Protein AF-A0A1G9SR77-F1 (afdb_monomer)

Mean predicted aligned error: 7.3 Å

Structure (mmCIF, N/CA/C/O backbone):
data_AF-A0A1G9SR77-F1
#
_entry.id   AF-A0A1G9SR77-F1
#
loop_
_atom_site.group_PDB
_atom_site.id
_atom_site.type_symbol
_atom_site.label_atom_id
_atom_site.label_alt_id
_atom_site.label_comp_id
_atom_site.label_asym_id
_atom_site.label_entity_id
_atom_site.label_seq_id
_atom_site.pdbx_PDB_ins_code
_atom_site.Cartn_x
_atom_site.Cartn_y
_atom_site.Cartn_z
_atom_site.occupancy
_atom_site.B_iso_or_equiv
_atom_site.auth_seq_id
_atom_site.auth_comp_id
_atom_site.auth_asym_id
_atom_site.auth_atom_id
_atom_site.pdbx_PDB_model_num
ATOM 1 N N . MET A 1 1 ? -23.245 -12.146 17.882 1.00 68.25 1 MET A N 1
ATOM 2 C CA . MET A 1 1 ? -22.018 -11.650 17.214 1.00 68.25 1 MET A CA 1
ATOM 3 C C . MET A 1 1 ? -22.133 -10.131 17.107 1.00 68.25 1 MET A C 1
ATOM 5 O O . MET A 1 1 ? -23.190 -9.667 16.699 1.00 68.25 1 MET A O 1
ATOM 9 N N . LYS A 1 2 ? -21.144 -9.340 17.552 1.00 77.81 2 LYS A N 1
ATOM 10 C CA . LYS A 1 2 ? -21.218 -7.869 17.416 1.00 77.81 2 LYS A CA 1
ATOM 11 C C . LYS A 1 2 ? -21.119 -7.494 15.930 1.00 77.81 2 LYS A C 1
ATOM 13 O O . LYS A 1 2 ? -20.301 -8.071 15.220 1.00 77.81 2 LYS A O 1
ATOM 18 N N . THR A 1 3 ? -21.926 -6.541 15.465 1.00 93.94 3 THR A N 1
ATOM 19 C CA . THR A 1 3 ? -21.840 -6.038 14.084 1.00 93.94 3 THR A CA 1
ATOM 20 C C . THR A 1 3 ? -20.557 -5.225 13.882 1.00 93.94 3 THR A C 1
ATOM 22 O O . THR A 1 3 ? -20.030 -4.637 14.832 1.00 93.94 3 THR A O 1
ATOM 25 N N . TRP A 1 4 ? -20.070 -5.136 12.638 1.00 86.38 4 TRP A N 1
ATOM 26 C CA . TRP A 1 4 ? -18.910 -4.297 12.305 1.00 86.38 4 TRP A CA 1
ATOM 27 C C . TRP A 1 4 ? -19.114 -2.834 12.720 1.00 86.38 4 TRP A C 1
ATOM 29 O O . TRP A 1 4 ? -18.221 -2.224 13.299 1.00 86.38 4 TRP A O 1
ATOM 39 N N . ARG A 1 5 ? -20.328 -2.297 12.528 1.00 88.88 5 ARG A N 1
ATOM 40 C CA . ARG A 1 5 ? -20.692 -0.930 12.939 1.00 88.88 5 ARG A CA 1
ATOM 41 C C . ARG A 1 5 ? -20.514 -0.714 14.442 1.00 88.88 5 ARG A C 1
ATOM 43 O O . ARG A 1 5 ? -19.887 0.262 14.841 1.00 88.88 5 ARG A O 1
ATOM 50 N N . ALA A 1 6 ? -21.007 -1.643 15.263 1.00 90.19 6 ALA A N 1
ATOM 51 C CA . ALA A 1 6 ? -20.862 -1.560 16.715 1.00 90.19 6 ALA A CA 1
ATOM 52 C C . ALA A 1 6 ? -19.389 -1.647 17.142 1.00 90.19 6 ALA A C 1
ATOM 54 O O . ALA A 1 6 ? -18.946 -0.909 18.021 1.00 90.19 6 ALA A O 1
ATOM 55 N N . LYS A 1 7 ? -18.600 -2.511 16.488 1.00 88.31 7 LYS A N 1
ATOM 56 C CA . LYS A 1 7 ? -17.167 -2.620 16.772 1.00 88.31 7 LYS A CA 1
ATOM 57 C C . LYS A 1 7 ? -16.398 -1.359 16.365 1.00 88.31 7 LYS A C 1
ATOM 59 O O . L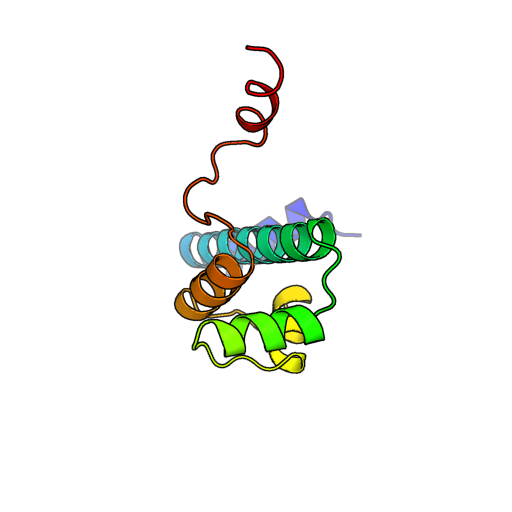YS A 1 7 ? -15.543 -0.916 17.125 1.00 88.31 7 LYS A O 1
ATOM 64 N N . LYS A 1 8 ? -16.727 -0.758 15.218 1.00 85.88 8 LYS A N 1
ATOM 65 C CA . LYS A 1 8 ? -16.129 0.496 14.737 1.00 85.88 8 LYS A CA 1
ATOM 66 C C . LYS A 1 8 ? -16.400 1.658 15.694 1.00 85.88 8 LYS A C 1
ATOM 68 O O . LYS A 1 8 ? -15.478 2.400 16.014 1.00 85.88 8 LYS A O 1
ATOM 73 N N . GLN A 1 9 ? -17.621 1.769 16.217 1.00 87.69 9 GLN A N 1
ATOM 74 C CA . GLN A 1 9 ? -17.960 2.787 17.214 1.00 87.69 9 GLN A CA 1
ATOM 75 C C . GLN A 1 9 ? -17.189 2.590 18.531 1.00 87.69 9 GLN A C 1
ATOM 77 O O . GLN A 1 9 ? -16.672 3.552 19.091 1.00 87.69 9 GLN A O 1
ATOM 82 N N . GLU A 1 10 ? -17.040 1.342 18.989 1.00 89.75 10 GLU A N 1
ATOM 83 C CA . GLU A 1 10 ? -16.223 1.002 20.165 1.00 89.75 10 GLU A CA 1
ATOM 84 C C . GLU A 1 10 ? -14.743 1.388 19.972 1.00 89.75 10 GLU A C 1
ATOM 86 O O . GLU A 1 10 ? -14.119 1.923 20.887 1.00 89.75 10 GLU A O 1
ATOM 91 N N . ILE A 1 11 ? -14.174 1.129 18.787 1.00 86.38 11 ILE A N 1
ATOM 92 C CA . ILE A 1 11 ? -12.787 1.492 18.446 1.00 86.38 11 ILE A CA 1
ATOM 93 C C . ILE A 1 11 ? -12.626 3.012 18.414 1.00 86.38 11 ILE A C 1
ATOM 95 O O . ILE A 1 11 ? -11.710 3.533 19.044 1.00 86.38 11 ILE A O 1
ATOM 99 N N . SER A 1 12 ? -13.538 3.713 17.738 1.00 86.69 12 SER A N 1
ATOM 100 C CA . SER A 1 12 ? -13.531 5.174 17.637 1.00 86.69 12 SER A CA 1
ATOM 101 C C . SER A 1 12 ? -13.580 5.841 19.015 1.00 86.69 12 SER A C 1
ATOM 103 O O . SER A 1 12 ? -12.782 6.733 19.296 1.00 86.69 12 SER A O 1
ATOM 105 N N . GLY A 1 13 ? -14.419 5.332 19.925 1.00 89.50 13 GLY A N 1
ATOM 106 C CA . GLY A 1 13 ? -14.481 5.822 21.304 1.00 89.50 13 GLY A CA 1
ATOM 107 C C . GLY A 1 13 ? -13.192 5.603 22.107 1.00 89.50 13 GLY A C 1
ATOM 108 O O . GLY A 1 13 ? -12.854 6.431 22.945 1.00 89.50 13 GLY A O 1
ATOM 109 N N . LYS A 1 14 ? -12.448 4.516 21.851 1.00 89.44 14 LYS A N 1
ATOM 110 C CA . LYS A 1 14 ? -11.191 4.196 22.558 1.00 89.44 14 LYS A CA 1
ATOM 111 C C . LYS A 1 14 ? -9.976 4.947 22.012 1.00 89.44 14 LYS A C 1
ATOM 113 O O . LYS A 1 14 ? -9.094 5.309 22.783 1.00 89.44 14 LYS A O 1
ATOM 118 N N . LEU A 1 15 ? -9.899 5.128 20.694 1.00 86.38 15 LEU A N 1
ATOM 119 C CA . LEU A 1 15 ? -8.768 5.786 20.029 1.00 86.38 15 LEU A CA 1
ATOM 120 C C . LEU A 1 15 ? -8.905 7.314 19.987 1.00 86.38 15 LEU A C 1
ATOM 122 O O . LEU A 1 15 ? -7.899 8.002 19.819 1.00 86.38 15 LEU A O 1
ATOM 126 N N . GLY A 1 16 ? -10.130 7.829 20.114 1.00 91.88 16 GLY A N 1
ATOM 127 C CA . GLY A 1 16 ? -10.475 9.196 19.739 1.00 91.88 16 GLY A CA 1
ATOM 128 C C . GLY A 1 16 ? -10.788 9.305 18.243 1.00 91.88 16 GLY A C 1
ATOM 129 O O . GLY A 1 16 ? -10.294 8.521 17.426 1.0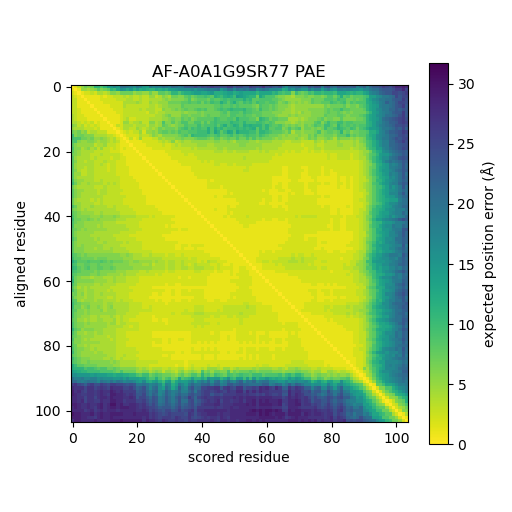0 91.88 16 GLY A O 1
ATOM 130 N N . SER A 1 17 ? -11.620 10.289 17.884 1.00 85.12 17 SER A N 1
ATOM 131 C CA . SER A 1 17 ? -12.150 10.446 16.520 1.00 85.12 17 SER A CA 1
ATOM 132 C C . SER A 1 17 ? -11.044 10.582 15.472 1.00 85.12 17 SER A C 1
ATOM 134 O O . SER A 1 17 ? -11.022 9.819 14.513 1.00 85.12 17 SER A O 1
ATOM 136 N N . GLU A 1 18 ? -10.086 11.484 15.700 1.00 85.12 18 GLU A N 1
ATOM 137 C CA . GLU A 1 18 ? -8.994 11.774 14.762 1.00 85.12 18 GLU A CA 1
ATOM 138 C C . GLU A 1 18 ? -8.125 10.537 14.483 1.00 85.12 18 GLU A C 1
ATOM 140 O O . GLU A 1 18 ? -7.929 10.144 13.336 1.00 85.12 18 GLU A O 1
ATOM 145 N N . ARG A 1 19 ? -7.653 9.845 15.529 1.00 89.12 19 ARG A N 1
ATOM 146 C CA . ARG A 1 19 ? -6.825 8.637 15.356 1.00 89.12 19 ARG A CA 1
ATOM 147 C C . ARG A 1 19 ? -7.589 7.507 14.672 1.00 89.12 19 ARG A C 1
ATOM 149 O O . ARG A 1 19 ? -7.005 6.754 13.895 1.00 89.12 19 ARG A O 1
ATOM 156 N N . SER A 1 20 ? -8.881 7.373 14.966 1.00 89.12 20 SER A N 1
ATOM 157 C CA . SER A 1 20 ? -9.740 6.390 14.308 1.00 89.12 20 SER A CA 1
ATOM 158 C C . SER A 1 20 ? -9.932 6.698 12.824 1.00 89.12 20 SER A C 1
ATOM 160 O O . SER A 1 20 ? -9.981 5.769 12.020 1.00 89.12 20 SER A O 1
ATOM 162 N N . GLU A 1 21 ? -10.057 7.972 12.463 1.00 89.56 21 GLU A N 1
ATOM 163 C CA . GLU A 1 21 ? -10.198 8.422 11.080 1.00 89.56 21 GLU A CA 1
ATOM 164 C C . GLU A 1 21 ? -8.909 8.191 10.288 1.00 89.56 21 GLU A C 1
ATOM 166 O O . GLU A 1 21 ? -8.948 7.593 9.215 1.00 89.56 21 GLU A O 1
ATOM 171 N N . VAL A 1 22 ? -7.752 8.540 10.858 1.00 90.81 22 VAL A N 1
ATOM 172 C CA . VAL A 1 22 ? -6.442 8.270 10.244 1.00 90.81 22 VAL A CA 1
ATOM 173 C C . VAL A 1 22 ? -6.248 6.775 9.976 1.00 90.81 22 VAL A C 1
ATOM 175 O O . VAL A 1 22 ? -5.770 6.393 8.904 1.00 90.81 22 VAL A O 1
ATOM 178 N N . LEU A 1 23 ? -6.640 5.911 10.917 1.00 91.38 23 LEU A N 1
ATOM 179 C CA . LEU A 1 23 ? -6.539 4.461 10.745 1.00 91.38 23 LEU A CA 1
ATOM 180 C C . LEU A 1 23 ? -7.462 3.946 9.630 1.00 91.38 23 LEU A C 1
ATOM 182 O O . LEU A 1 23 ? -7.052 3.100 8.838 1.00 91.38 23 LEU A O 1
ATOM 186 N N . GLU A 1 24 ? -8.684 4.474 9.546 1.00 91.00 24 GLU A N 1
ATOM 187 C CA . GLU A 1 24 ? -9.637 4.140 8.484 1.00 91.00 24 GLU A CA 1
ATOM 188 C C . GLU A 1 24 ? -9.109 4.563 7.107 1.00 91.00 24 GLU A C 1
ATOM 190 O O . GLU A 1 24 ? -9.087 3.746 6.188 1.00 91.00 24 GLU A O 1
ATOM 195 N N . ILE A 1 25 ? -8.626 5.802 6.972 1.00 92.06 25 ILE A N 1
ATOM 196 C CA . ILE A 1 25 ? -8.030 6.309 5.727 1.00 92.06 25 ILE A CA 1
ATOM 197 C C . ILE A 1 25 ? -6.836 5.438 5.329 1.00 92.06 25 ILE A C 1
ATOM 199 O O . ILE A 1 25 ? -6.719 5.019 4.178 1.00 92.06 25 ILE A O 1
ATOM 203 N N . THR A 1 26 ? -5.974 5.093 6.288 1.00 93.69 26 THR A N 1
ATOM 204 C CA . THR A 1 26 ? -4.814 4.231 6.029 1.00 93.69 26 THR A CA 1
ATOM 205 C C . THR A 1 26 ? -5.240 2.859 5.504 1.00 93.69 26 THR A C 1
ATOM 207 O O . THR A 1 26 ? -4.683 2.379 4.517 1.00 93.69 26 THR A O 1
ATOM 210 N N . ALA A 1 27 ? -6.261 2.242 6.105 1.00 93.44 27 ALA A N 1
ATOM 211 C CA . ALA A 1 27 ? -6.796 0.963 5.641 1.00 93.44 27 ALA A CA 1
ATOM 212 C C . ALA A 1 27 ? -7.378 1.053 4.217 1.00 93.44 27 ALA A C 1
ATOM 214 O O . ALA A 1 27 ? -7.176 0.146 3.407 1.00 93.44 27 ALA A O 1
ATOM 215 N N . GLN A 1 28 ? -8.055 2.155 3.882 1.00 93.44 28 GLN A N 1
ATOM 216 C CA . GLN A 1 28 ? -8.584 2.393 2.536 1.00 93.44 28 GLN A CA 1
ATOM 217 C C . GLN A 1 28 ? -7.466 2.526 1.493 1.00 93.44 28 GLN A C 1
ATOM 219 O O . GLN A 1 28 ? -7.555 1.911 0.429 1.00 93.44 28 GLN A O 1
ATOM 224 N N . LEU A 1 29 ? -6.388 3.252 1.810 1.00 94.81 29 LEU A N 1
ATOM 225 C CA . LEU A 1 29 ? -5.222 3.394 0.930 1.00 94.81 29 LEU A CA 1
ATOM 226 C C . LEU A 1 29 ? -4.504 2.058 0.700 1.00 94.81 29 LEU A C 1
ATOM 228 O O . LEU A 1 29 ? -4.157 1.733 -0.435 1.00 94.81 29 LEU A O 1
ATOM 232 N N . ILE A 1 30 ? -4.323 1.255 1.754 1.00 95.94 30 ILE A N 1
ATOM 233 C CA . ILE A 1 30 ? -3.744 -0.093 1.641 1.00 95.94 30 ILE A CA 1
ATOM 234 C C . ILE A 1 30 ? -4.600 -0.966 0.719 1.00 95.94 30 ILE A C 1
ATOM 236 O O . ILE A 1 30 ? -4.068 -1.643 -0.160 1.00 95.94 30 ILE A O 1
ATOM 240 N N . ASN A 1 31 ? -5.924 -0.929 0.879 1.00 95.19 31 ASN A N 1
ATOM 241 C CA . ASN A 1 31 ? -6.833 -1.704 0.040 1.00 95.19 31 ASN A CA 1
ATOM 242 C C . ASN A 1 31 ? -6.787 -1.257 -1.432 1.00 95.19 31 ASN A C 1
ATOM 244 O O . ASN A 1 31 ? -6.833 -2.095 -2.329 1.00 95.19 31 ASN A O 1
ATOM 248 N N . LEU A 1 32 ? -6.663 0.047 -1.695 1.00 95.06 32 LEU A N 1
ATOM 249 C CA . LEU A 1 32 ? -6.503 0.570 -3.053 1.00 95.06 32 LEU A CA 1
ATOM 250 C C . LEU A 1 32 ? -5.205 0.068 -3.702 1.00 95.06 32 LEU A C 1
ATOM 252 O O . LEU A 1 32 ? -5.231 -0.428 -4.826 1.00 95.06 32 LEU A O 1
ATOM 256 N N . ILE A 1 33 ? -4.089 0.140 -2.973 1.00 96.06 33 ILE A N 1
ATOM 257 C CA . ILE A 1 33 ? -2.791 -0.398 -3.401 1.00 96.06 33 ILE A CA 1
ATOM 258 C C . ILE A 1 33 ? -2.895 -1.895 -3.711 1.00 96.06 33 ILE A C 1
ATOM 260 O O . ILE A 1 33 ? -2.457 -2.338 -4.774 1.00 96.06 33 ILE A O 1
ATOM 264 N N . HIS A 1 34 ? -3.510 -2.664 -2.810 1.00 97.50 34 HIS A N 1
ATOM 265 C CA . HIS A 1 34 ? -3.681 -4.105 -2.970 1.00 97.50 34 HIS A CA 1
ATOM 266 C C . HIS A 1 34 ? -4.487 -4.439 -4.231 1.00 97.50 34 HIS A C 1
ATOM 268 O O . HIS A 1 34 ? -4.046 -5.241 -5.055 1.00 97.50 34 HIS A O 1
ATOM 274 N N . LYS A 1 35 ? -5.633 -3.776 -4.430 1.00 96.38 35 LYS A N 1
ATOM 275 C CA . LYS A 1 35 ? -6.456 -3.941 -5.636 1.00 96.38 35 LYS A CA 1
ATOM 276 C C . LYS A 1 35 ? -5.674 -3.613 -6.898 1.00 96.38 35 LYS A C 1
ATOM 278 O O . LYS A 1 35 ? -5.642 -4.428 -7.814 1.00 96.38 35 LYS A O 1
ATOM 283 N N . ARG A 1 36 ? -4.973 -2.478 -6.917 1.00 96.94 36 ARG A N 1
ATOM 284 C CA . ARG A 1 36 ? -4.189 -2.067 -8.081 1.00 96.94 36 ARG A CA 1
ATOM 285 C C . ARG A 1 36 ? -3.083 -3.066 -8.421 1.00 96.94 36 ARG A C 1
ATOM 287 O O . ARG A 1 36 ? -2.854 -3.353 -9.593 1.00 96.94 36 ARG A O 1
ATOM 294 N N . ARG A 1 37 ? -2.408 -3.630 -7.414 1.00 98.19 37 ARG A N 1
ATOM 295 C CA . ARG A 1 37 ? -1.414 -4.692 -7.627 1.00 98.19 37 ARG A CA 1
ATOM 296 C C . ARG A 1 37 ? -2.040 -5.911 -8.312 1.00 98.19 37 ARG A C 1
ATOM 298 O O . ARG A 1 37 ? -1.446 -6.442 -9.249 1.00 98.19 37 ARG A O 1
ATOM 305 N N . LEU A 1 38 ? -3.221 -6.337 -7.857 1.00 98.06 38 LEU A N 1
ATOM 306 C CA . LEU A 1 38 ? -3.947 -7.464 -8.447 1.00 98.06 38 LEU A CA 1
ATOM 307 C C . LEU A 1 38 ? -4.428 -7.171 -9.875 1.00 98.06 38 LEU A C 1
ATOM 309 O O . LEU A 1 38 ? -4.297 -8.037 -10.732 1.00 98.06 38 LEU A O 1
ATOM 313 N N . GLU A 1 39 ? -4.916 -5.961 -10.155 1.00 97.81 39 GLU A N 1
ATOM 314 C CA . GLU A 1 39 ? -5.307 -5.525 -11.508 1.00 97.81 39 GLU A CA 1
ATOM 315 C C . GLU A 1 39 ? -4.148 -5.591 -12.509 1.00 97.81 39 GLU A C 1
ATOM 317 O O . GLU A 1 39 ? -4.351 -5.900 -13.679 1.00 97.81 39 GLU A O 1
ATOM 322 N N . LEU A 1 40 ? -2.925 -5.319 -12.049 1.00 97.19 40 LEU A N 1
ATOM 323 C CA . LEU A 1 40 ? -1.708 -5.436 -12.852 1.00 97.19 40 LEU A CA 1
ATOM 324 C C . LEU A 1 40 ? -1.175 -6.878 -12.946 1.00 97.19 40 LEU A C 1
ATOM 326 O O . LEU A 1 40 ? -0.154 -7.100 -13.593 1.00 97.19 40 LEU A O 1
ATOM 330 N N . GLY A 1 41 ? -1.817 -7.848 -12.285 1.00 98.12 41 GLY A N 1
ATOM 331 C CA . GLY A 1 41 ? -1.386 -9.248 -12.266 1.00 98.12 41 GLY A CA 1
ATOM 332 C C . GLY A 1 41 ? -0.060 -9.486 -11.538 1.00 98.12 41 GLY A C 1
ATOM 333 O O . GLY A 1 41 ? 0.593 -10.500 -11.776 1.00 98.12 41 GLY A O 1
ATOM 334 N N . LEU A 1 42 ? 0.363 -8.562 -10.669 1.00 98.38 42 LEU A N 1
ATOM 335 C CA . LEU A 1 42 ? 1.667 -8.628 -10.010 1.00 98.38 42 LEU A CA 1
ATOM 336 C C . LEU A 1 42 ? 1.601 -9.448 -8.722 1.00 98.38 42 LEU A C 1
ATOM 338 O O . LEU A 1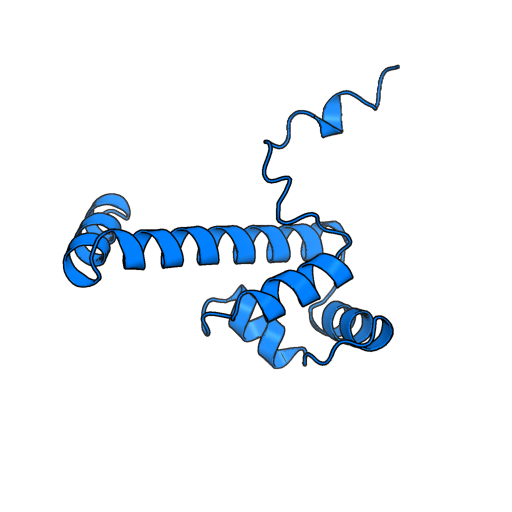 42 ? 0.730 -9.237 -7.875 1.00 98.38 42 LEU A O 1
ATOM 342 N N . THR A 1 43 ? 2.588 -10.312 -8.502 1.00 98.56 43 THR A N 1
ATOM 343 C CA . THR A 1 43 ? 2.873 -10.860 -7.171 1.00 98.56 43 THR A CA 1
ATOM 344 C C . THR A 1 43 ? 3.483 -9.782 -6.267 1.00 98.56 43 THR A C 1
ATOM 346 O O . THR A 1 43 ? 3.942 -8.734 -6.725 1.00 98.56 43 THR A O 1
ATOM 349 N N . GLN A 1 44 ? 3.507 -10.022 -4.954 1.00 98.50 44 GLN A N 1
ATOM 350 C CA . GLN A 1 44 ? 4.174 -9.105 -4.020 1.00 98.50 44 GLN A CA 1
ATOM 351 C C . GLN A 1 44 ? 5.695 -9.049 -4.260 1.00 98.50 44 GLN A C 1
ATOM 353 O O . GLN A 1 44 ? 6.294 -7.996 -4.064 1.00 98.50 44 GLN A O 1
ATOM 358 N N . GLU A 1 45 ? 6.303 -10.146 -4.726 1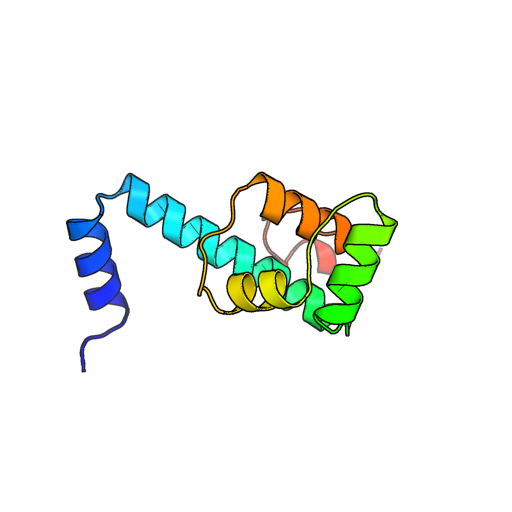.00 98.62 45 GLU A N 1
ATOM 359 C CA . GLU A 1 45 ? 7.723 -10.192 -5.105 1.00 98.62 45 GLU A CA 1
ATOM 360 C C . GLU A 1 45 ? 7.995 -9.316 -6.332 1.00 98.62 45 GLU A C 1
ATOM 362 O O . GLU A 1 45 ? 8.912 -8.501 -6.335 1.00 98.62 45 GLU A O 1
ATOM 367 N N . GLN A 1 46 ? 7.135 -9.400 -7.350 1.00 98.69 46 GLN A N 1
ATOM 368 C CA . GLN A 1 46 ? 7.242 -8.549 -8.537 1.00 98.69 46 GLN A CA 1
ATOM 369 C C . GLN A 1 46 ? 7.035 -7.067 -8.204 1.00 98.69 46 GLN A C 1
ATOM 371 O O . GLN A 1 46 ? 7.709 -6.209 -8.771 1.00 98.69 46 GLN A O 1
ATOM 376 N N . LEU A 1 47 ? 6.140 -6.746 -7.263 1.00 98.56 47 LEU A N 1
ATOM 377 C CA . LEU A 1 47 ? 6.005 -5.377 -6.766 1.00 98.56 47 LEU A CA 1
ATOM 378 C C . LEU A 1 47 ? 7.276 -4.910 -6.038 1.00 98.56 47 LEU A C 1
ATOM 380 O O . LEU A 1 47 ? 7.715 -3.786 -6.266 1.00 98.56 47 LEU A O 1
ATOM 384 N N . ALA A 1 48 ? 7.883 -5.754 -5.198 1.00 98.69 48 ALA A N 1
ATOM 385 C CA . ALA A 1 48 ? 9.144 -5.432 -4.528 1.00 98.69 48 ALA A CA 1
ATOM 386 C C . ALA A 1 48 ? 10.260 -5.132 -5.542 1.00 98.69 48 ALA A C 1
ATOM 388 O O . ALA A 1 48 ? 10.905 -4.086 -5.452 1.00 98.69 48 ALA A O 1
ATOM 389 N N . ALA A 1 49 ? 10.423 -5.991 -6.553 1.00 98.56 49 ALA A N 1
ATOM 390 C CA . ALA A 1 49 ? 11.383 -5.787 -7.635 1.00 98.56 49 ALA A CA 1
ATOM 391 C C . ALA A 1 49 ? 11.147 -4.452 -8.363 1.00 98.56 49 ALA A C 1
ATOM 393 O O . ALA A 1 49 ? 12.066 -3.647 -8.497 1.00 98.56 49 ALA A O 1
ATOM 394 N N . ARG A 1 50 ? 9.896 -4.147 -8.722 1.00 98.31 50 ARG A N 1
ATOM 395 C CA . ARG A 1 50 ? 9.531 -2.888 -9.392 1.00 98.31 50 ARG A CA 1
ATOM 396 C C . ARG A 1 50 ? 9.773 -1.646 -8.528 1.00 98.31 50 ARG A C 1
ATOM 398 O O . ARG A 1 50 ? 10.112 -0.587 -9.051 1.00 98.31 50 ARG A O 1
ATOM 405 N N . ILE A 1 51 ? 9.603 -1.746 -7.208 1.00 98.25 51 ILE A N 1
ATOM 406 C CA . ILE A 1 51 ? 9.961 -0.664 -6.276 1.00 98.25 51 ILE A CA 1
ATOM 407 C C . ILE A 1 51 ? 11.473 -0.415 -6.312 1.00 98.25 51 ILE A C 1
ATOM 409 O O . ILE A 1 51 ? 11.886 0.743 -6.369 1.00 98.25 51 ILE A O 1
ATOM 413 N N . ILE A 1 52 ? 12.284 -1.477 -6.317 1.00 97.69 52 ILE A N 1
ATOM 414 C CA . ILE A 1 52 ? 13.751 -1.391 -6.392 1.00 97.69 52 ILE A CA 1
ATOM 415 C C . ILE A 1 52 ? 14.197 -0.783 -7.727 1.00 97.69 52 ILE A C 1
ATOM 417 O O . ILE A 1 52 ? 15.017 0.133 -7.734 1.00 97.69 52 ILE A O 1
ATOM 421 N N . GLU A 1 53 ? 13.609 -1.212 -8.846 1.00 97.38 53 GLU A N 1
ATOM 422 C CA . GLU A 1 53 ? 13.878 -0.657 -10.184 1.00 97.38 53 GLU A CA 1
ATOM 423 C C . GLU A 1 53 ? 13.619 0.856 -10.262 1.00 97.38 53 GLU A C 1
ATOM 425 O O . GLU A 1 53 ? 14.306 1.572 -10.988 1.00 97.38 53 GLU A O 1
ATOM 430 N N . ARG A 1 54 ? 12.660 1.368 -9.478 1.00 95.25 54 ARG A N 1
ATOM 431 C CA . ARG A 1 54 ? 12.342 2.803 -9.381 1.00 95.25 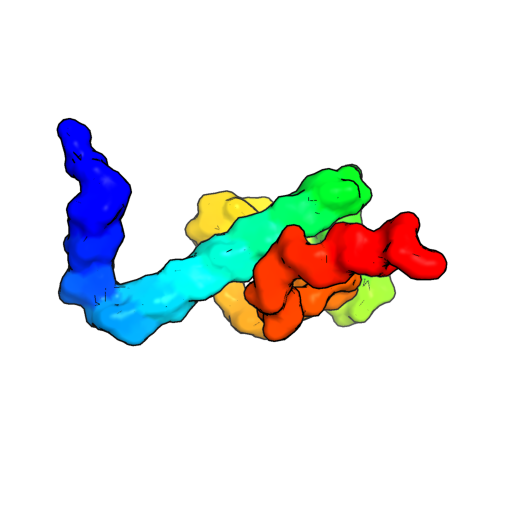54 ARG A CA 1
ATOM 432 C C . ARG A 1 54 ? 13.128 3.543 -8.289 1.00 95.25 54 ARG A C 1
ATOM 434 O O . ARG A 1 54 ? 12.780 4.673 -7.950 1.00 95.25 54 ARG A O 1
ATOM 441 N N . GLY A 1 55 ? 14.173 2.926 -7.735 1.00 94.69 55 GLY A N 1
ATOM 442 C CA . GLY A 1 55 ? 15.059 3.524 -6.730 1.00 94.69 55 GLY A CA 1
ATOM 443 C C . GLY A 1 55 ? 14.518 3.496 -5.297 1.00 94.69 55 GLY A C 1
ATOM 444 O O . GLY A 1 55 ? 15.074 4.151 -4.416 1.00 94.69 55 GLY A O 1
ATOM 445 N N . GLY A 1 56 ? 13.429 2.766 -5.050 1.00 94.75 56 GLY A N 1
ATOM 446 C CA . GLY A 1 56 ? 12.918 2.508 -3.709 1.00 94.75 56 GLY A CA 1
ATOM 447 C C . GLY A 1 56 ? 13.629 1.334 -3.032 1.00 94.75 56 GLY A C 1
ATOM 448 O O . GLY A 1 56 ? 14.456 0.641 -3.617 1.00 94.75 56 GLY A O 1
ATOM 449 N N . ASN A 1 57 ? 13.278 1.080 -1.773 1.00 95.56 57 ASN A N 1
ATOM 450 C CA . ASN A 1 57 ? 13.783 -0.070 -1.030 1.00 95.56 57 ASN A CA 1
ATOM 451 C C . ASN A 1 57 ? 12.669 -0.655 -0.160 1.00 95.56 57 ASN A C 1
ATOM 453 O O . ASN A 1 57 ? 12.379 -0.144 0.924 1.00 95.56 57 ASN A O 1
ATOM 457 N N . LEU A 1 58 ? 12.018 -1.710 -0.652 1.00 97.00 58 LEU A N 1
ATOM 458 C CA . LEU A 1 58 ? 10.957 -2.398 0.073 1.00 97.00 58 LEU A CA 1
ATOM 459 C C . LEU A 1 58 ? 10.961 -3.890 -0.265 1.00 97.00 58 LEU A C 1
ATOM 461 O O . LEU A 1 58 ? 10.875 -4.265 -1.429 1.00 97.00 58 LEU A O 1
ATOM 465 N N . ARG A 1 59 ? 11.047 -4.737 0.764 1.00 97.88 59 ARG A N 1
ATOM 466 C CA . ARG A 1 59 ? 11.038 -6.201 0.621 1.00 97.88 59 ARG A CA 1
ATOM 467 C C . ARG A 1 59 ? 9.613 -6.737 0.478 1.00 97.88 59 ARG A C 1
ATOM 469 O O . ARG A 1 59 ? 8.682 -6.179 1.067 1.00 97.88 59 ARG A O 1
ATOM 476 N N . GLN A 1 60 ? 9.463 -7.865 -0.215 1.00 98.19 60 GLN A N 1
ATOM 477 C CA . GLN A 1 60 ? 8.187 -8.567 -0.390 1.00 98.19 60 GLN A CA 1
ATOM 478 C C . GLN A 1 60 ? 7.487 -8.865 0.943 1.00 98.19 60 GLN A C 1
ATOM 480 O O . GLN A 1 60 ? 6.292 -8.609 1.080 1.00 98.19 60 GLN A O 1
ATOM 485 N N . GLU A 1 61 ? 8.230 -9.312 1.956 1.00 98.12 61 GLU A N 1
ATOM 486 C CA . GLU A 1 61 ? 7.706 -9.589 3.301 1.00 98.12 61 GLU A CA 1
ATOM 487 C C . GLU A 1 61 ? 7.030 -8.364 3.947 1.00 98.12 61 GLU A C 1
ATOM 489 O O . GLU A 1 61 ? 6.019 -8.484 4.642 1.00 98.12 61 GLU A O 1
ATOM 494 N N . HIS A 1 62 ? 7.555 -7.160 3.697 1.00 97.94 62 HIS A N 1
ATOM 495 C CA . HIS A 1 62 ? 7.006 -5.928 4.246 1.00 97.94 62 HIS A CA 1
ATOM 496 C C . HIS A 1 62 ? 5.730 -5.535 3.497 1.00 97.94 62 HIS A C 1
ATOM 498 O O . HIS A 1 62 ? 4.744 -5.171 4.132 1.00 97.94 62 HIS A O 1
ATOM 504 N N . ILE A 1 63 ? 5.705 -5.703 2.171 1.00 98.25 63 ILE A N 1
ATOM 505 C CA . ILE A 1 63 ? 4.492 -5.537 1.356 1.00 98.25 63 ILE A CA 1
ATOM 506 C C . ILE A 1 63 ? 3.389 -6.474 1.862 1.00 98.25 63 ILE A C 1
ATOM 508 O O . ILE A 1 63 ? 2.266 -6.029 2.087 1.00 98.25 63 ILE A O 1
ATOM 512 N N . ALA A 1 64 ? 3.712 -7.744 2.126 1.00 98.06 64 ALA A N 1
ATOM 513 C CA . ALA A 1 64 ? 2.753 -8.713 2.649 1.00 98.06 64 ALA A CA 1
ATOM 514 C C . ALA A 1 64 ? 2.151 -8.282 3.992 1.00 98.06 64 ALA A C 1
ATOM 516 O O . ALA A 1 64 ? 0.936 -8.351 4.186 1.00 98.06 64 ALA A O 1
ATOM 517 N N . ARG A 1 65 ? 2.984 -7.788 4.915 1.00 98.12 65 ARG A N 1
ATOM 518 C CA . ARG A 1 65 ? 2.528 -7.276 6.216 1.00 98.12 65 ARG A CA 1
ATOM 519 C C . ARG A 1 65 ? 1.663 -6.025 6.088 1.00 98.12 65 ARG A C 1
ATOM 521 O O . ARG A 1 65 ? 0.724 -5.872 6.863 1.00 98.12 65 ARG A O 1
ATOM 528 N N . ILE A 1 66 ? 1.967 -5.148 5.134 1.00 97.88 66 ILE A N 1
ATOM 529 C CA . ILE A 1 66 ? 1.156 -3.960 4.849 1.00 97.88 66 ILE A CA 1
ATOM 530 C C . ILE A 1 66 ? -0.219 -4.383 4.326 1.00 97.88 66 ILE A C 1
ATOM 532 O O . ILE A 1 66 ? -1.231 -3.985 4.893 1.00 97.88 66 ILE A O 1
ATOM 536 N N . GLU A 1 67 ? -0.273 -5.234 3.299 1.00 96.88 67 GLU A N 1
ATOM 537 C CA . GLU A 1 67 ? -1.536 -5.639 2.662 1.00 96.88 67 GLU A CA 1
ATOM 538 C C . GLU A 1 67 ? -2.456 -6.448 3.583 1.00 96.88 67 GLU A C 1
ATOM 540 O O . GLU A 1 67 ? -3.675 -6.384 3.459 1.00 96.88 67 GLU A O 1
ATOM 545 N N . THR A 1 68 ? -1.880 -7.184 4.533 1.00 95.19 68 THR A N 1
ATOM 546 C CA . THR A 1 68 ? -2.632 -7.929 5.556 1.00 95.19 68 THR A CA 1
ATOM 547 C C . THR A 1 68 ? -3.017 -7.080 6.769 1.00 95.19 68 THR A C 1
ATOM 549 O O . THR A 1 68 ? -3.714 -7.567 7.656 1.00 95.19 68 THR A O 1
ATOM 552 N N . GLY A 1 69 ? -2.567 -5.822 6.841 1.00 93.12 69 GLY A N 1
ATOM 553 C CA . GLY A 1 69 ? -2.799 -4.939 7.986 1.00 93.12 69 GLY A CA 1
ATOM 554 C C . GLY A 1 69 ? -2.001 -5.312 9.243 1.00 93.12 69 GLY A C 1
ATOM 555 O O . GLY A 1 69 ? -2.268 -4.782 10.319 1.00 93.12 69 GLY A O 1
ATOM 556 N N . ALA A 1 70 ? -1.008 -6.201 9.129 1.00 95.56 70 ALA A N 1
ATOM 557 C CA . ALA A 1 70 ? -0.121 -6.589 10.227 1.00 95.56 70 ALA A CA 1
ATOM 558 C C . ALA A 1 70 ? 0.852 -5.468 10.645 1.00 95.56 70 ALA A C 1
ATOM 560 O O . ALA A 1 70 ? 1.514 -5.562 11.681 1.00 95.56 70 ALA A O 1
ATOM 561 N N . VAL A 1 71 ? 0.978 -4.419 9.831 1.00 95.94 71 VAL A N 1
ATOM 562 C CA . VAL A 1 71 ? 1.700 -3.189 10.161 1.00 95.94 71 VAL A CA 1
ATOM 563 C C . VAL A 1 71 ? 0.955 -1.988 9.587 1.00 95.94 71 VAL A C 1
ATOM 565 O O . VAL A 1 71 ? 0.385 -2.067 8.502 1.00 95.94 71 VAL A O 1
ATOM 568 N N . VAL A 1 72 ? 0.982 -0.869 10.310 1.00 94.88 72 VAL A N 1
ATOM 569 C CA . VAL A 1 72 ? 0.518 0.424 9.798 1.00 94.88 72 VAL A CA 1
ATOM 570 C C . VAL A 1 72 ? 1.707 1.098 9.104 1.00 94.88 72 VAL A C 1
ATOM 572 O O . VAL A 1 72 ? 2.666 1.465 9.790 1.00 94.88 72 VAL A O 1
ATOM 575 N N . PRO A 1 73 ? 1.711 1.221 7.765 1.00 96.25 73 PRO A N 1
ATOM 576 C CA . PRO A 1 73 ? 2.802 1.858 7.046 1.00 96.25 73 PRO A CA 1
ATOM 577 C C . PRO A 1 73 ? 2.803 3.368 7.279 1.00 96.25 73 PRO A C 1
ATOM 579 O O . PRO A 1 73 ? 1.771 3.994 7.522 1.00 96.25 73 PRO A O 1
ATOM 582 N N . ARG A 1 74 ? 3.979 3.971 7.125 1.00 95.75 74 ARG A N 1
ATOM 583 C CA . ARG A 1 74 ? 4.104 5.423 7.007 1.00 95.75 74 ARG A CA 1
ATOM 584 C C . ARG A 1 74 ? 3.617 5.894 5.630 1.00 95.75 74 ARG A C 1
ATOM 586 O O . ARG A 1 74 ? 3.630 5.137 4.656 1.00 95.75 74 ARG A O 1
ATOM 593 N N . ILE A 1 75 ? 3.240 7.170 5.532 1.00 93.94 75 ILE A N 1
ATOM 594 C CA . ILE A 1 75 ? 2.737 7.759 4.281 1.00 93.94 75 ILE A CA 1
ATOM 595 C C . ILE A 1 75 ? 3.772 7.723 3.142 1.00 93.94 75 ILE A C 1
ATOM 597 O O . ILE A 1 75 ? 3.414 7.457 1.999 1.00 93.94 75 ILE A O 1
ATOM 601 N N . ASP A 1 76 ? 5.061 7.896 3.447 1.00 95.00 76 ASP A N 1
ATOM 602 C CA . ASP A 1 76 ? 6.174 7.777 2.489 1.00 95.00 76 ASP A CA 1
ATOM 603 C C . ASP A 1 76 ? 6.240 6.384 1.836 1.00 95.00 76 ASP A C 1
ATOM 605 O O . ASP A 1 76 ? 6.513 6.247 0.641 1.00 95.00 76 ASP A O 1
ATOM 609 N N . THR A 1 77 ? 5.931 5.347 2.614 1.00 96.81 77 THR A N 1
ATOM 610 C CA . THR A 1 77 ? 5.906 3.955 2.166 1.00 96.81 77 THR A CA 1
ATOM 611 C C . THR A 1 77 ? 4.720 3.720 1.236 1.00 96.81 77 THR A C 1
ATOM 613 O O . THR A 1 77 ? 4.892 3.145 0.162 1.00 96.81 77 THR A O 1
ATOM 616 N N . LEU A 1 78 ? 3.535 4.231 1.591 1.00 96.00 78 LEU A N 1
ATOM 617 C CA . LEU A 1 78 ? 2.349 4.171 0.730 1.00 96.00 78 LEU A CA 1
ATOM 618 C C . LEU A 1 78 ? 2.597 4.872 -0.613 1.00 96.00 78 LEU A C 1
ATOM 620 O O . LEU A 1 78 ? 2.325 4.296 -1.664 1.00 96.00 78 LEU A O 1
ATOM 624 N N . VAL A 1 79 ? 3.181 6.075 -0.589 1.00 95.12 79 VAL A N 1
ATOM 625 C CA . VAL A 1 79 ? 3.525 6.837 -1.802 1.00 95.12 79 VAL A CA 1
ATOM 626 C C . VAL A 1 79 ? 4.548 6.092 -2.661 1.00 95.12 79 VAL A C 1
ATOM 628 O O . VAL A 1 79 ? 4.395 6.037 -3.879 1.00 95.12 79 VAL A O 1
ATOM 631 N N . THR A 1 80 ? 5.568 5.485 -2.050 1.00 96.25 80 THR A N 1
ATOM 632 C CA . THR A 1 80 ? 6.561 4.664 -2.765 1.00 96.25 80 THR A CA 1
ATOM 633 C C . THR A 1 80 ? 5.901 3.499 -3.502 1.00 96.25 80 THR A C 1
ATOM 635 O O . THR A 1 80 ? 6.156 3.297 -4.690 1.00 96.25 80 THR A O 1
ATOM 638 N N . ILE A 1 81 ? 5.013 2.761 -2.829 1.00 97.38 81 ILE A N 1
ATOM 639 C CA . ILE A 1 81 ? 4.303 1.631 -3.437 1.00 97.38 81 ILE A CA 1
ATOM 640 C C . ILE A 1 81 ? 3.385 2.111 -4.566 1.00 97.38 81 ILE A C 1
ATOM 642 O O . ILE A 1 81 ? 3.388 1.539 -5.654 1.00 97.38 81 ILE A O 1
ATOM 646 N N . ALA A 1 82 ? 2.626 3.181 -4.340 1.00 95.81 82 ALA A N 1
ATOM 647 C CA . ALA A 1 82 ? 1.712 3.711 -5.341 1.00 95.81 82 ALA A CA 1
ATOM 648 C C . ALA A 1 82 ? 2.434 4.201 -6.598 1.00 95.81 82 ALA A C 1
ATOM 650 O O . ALA A 1 82 ? 2.017 3.879 -7.708 1.00 95.81 82 ALA A O 1
ATOM 651 N N . ARG A 1 83 ? 3.578 4.877 -6.438 1.00 94.38 83 ARG A N 1
ATOM 652 C CA . ARG A 1 83 ? 4.450 5.231 -7.563 1.00 94.38 83 ARG A CA 1
ATOM 653 C C . ARG A 1 83 ? 4.903 3.998 -8.324 1.00 94.38 83 ARG A C 1
ATOM 655 O O . ARG A 1 83 ? 4.910 4.040 -9.544 1.00 94.38 83 ARG A O 1
ATOM 662 N N . ALA A 1 84 ? 5.265 2.908 -7.652 1.00 96.69 84 ALA A N 1
ATOM 663 C CA . ALA A 1 84 ? 5.625 1.672 -8.343 1.00 96.69 84 ALA A CA 1
ATOM 664 C C . ALA A 1 84 ? 4.449 1.059 -9.114 1.00 96.69 84 ALA A C 1
ATOM 666 O O . ALA A 1 84 ? 4.670 0.465 -10.161 1.00 96.69 84 ALA A O 1
ATOM 667 N N . LEU A 1 85 ? 3.213 1.254 -8.657 1.00 96.50 85 LEU A N 1
ATOM 668 C CA . LEU A 1 85 ? 1.991 0.757 -9.297 1.00 96.50 85 LEU A CA 1
ATOM 669 C C . LEU A 1 85 ? 1.383 1.712 -10.342 1.00 96.50 85 LEU A C 1
ATOM 671 O O . LEU A 1 85 ? 0.311 1.415 -10.877 1.00 96.50 85 LEU A O 1
ATOM 675 N N . ASP A 1 86 ? 2.038 2.848 -10.612 1.00 94.12 86 ASP A N 1
ATOM 676 C CA . ASP A 1 86 ? 1.488 3.954 -11.411 1.00 94.12 86 ASP A CA 1
ATOM 677 C C . ASP A 1 86 ? 0.079 4.356 -10.933 1.00 94.12 86 ASP A C 1
ATOM 679 O O . ASP A 1 86 ? -0.845 4.566 -11.718 1.00 94.12 86 ASP A O 1
ATOM 683 N N . LEU A 1 87 ? -0.085 4.394 -9.609 1.00 93.38 87 LEU A N 1
ATOM 684 C CA . LEU A 1 87 ? -1.317 4.731 -8.911 1.00 93.38 87 LEU A CA 1
ATOM 685 C C . LEU A 1 87 ? -1.227 6.153 -8.358 1.00 93.38 87 LEU A C 1
ATO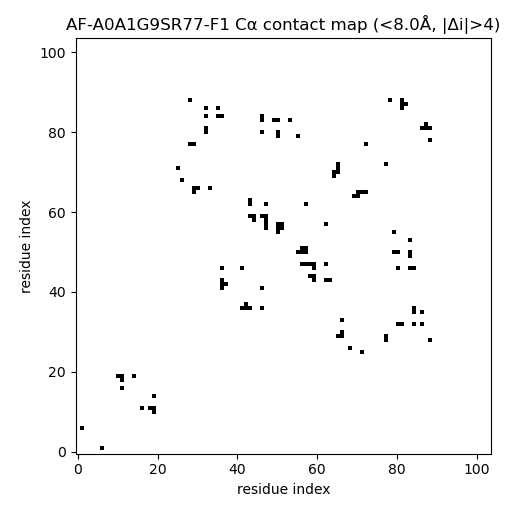M 687 O O . LEU A 1 87 ? -0.308 6.481 -7.605 1.00 93.38 87 LEU A O 1
ATOM 691 N N . ASP A 1 88 ? -2.225 6.972 -8.671 1.00 88.06 88 ASP A N 1
ATOM 692 C CA . ASP A 1 88 ? -2.393 8.28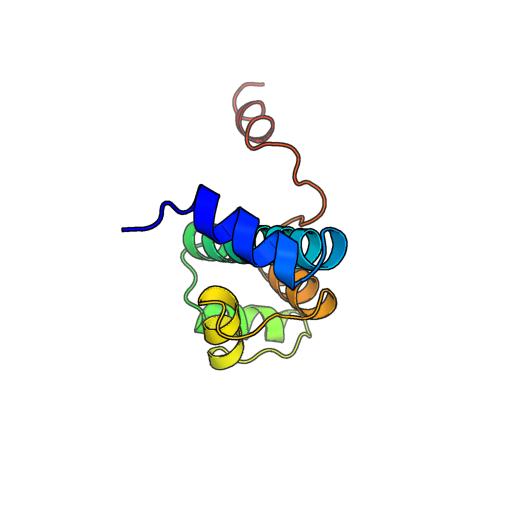4 -8.056 1.00 88.06 88 ASP A CA 1
ATOM 693 C C . ASP A 1 88 ? -3.200 8.156 -6.752 1.00 88.06 88 ASP A C 1
ATOM 695 O O . ASP A 1 88 ? -4.417 7.982 -6.773 1.00 88.06 88 ASP A O 1
ATOM 699 N N . LEU A 1 89 ? -2.516 8.226 -5.601 1.00 81.38 89 LEU A N 1
ATOM 700 C CA . LEU A 1 89 ? -3.160 8.165 -4.279 1.00 81.38 89 LEU A CA 1
ATOM 701 C C . LEU A 1 89 ? -3.991 9.405 -3.938 1.00 81.38 89 LEU A C 1
ATOM 703 O O . LEU A 1 89 ? -4.747 9.361 -2.971 1.00 81.38 89 LEU A O 1
ATOM 707 N N . PHE A 1 90 ? -3.822 10.509 -4.665 1.00 73.25 90 PHE A N 1
ATOM 708 C CA . PHE A 1 90 ? -4.499 11.774 -4.383 1.00 73.25 90 PHE A CA 1
ATOM 709 C C . PHE A 1 90 ? -5.682 12.007 -5.320 1.00 73.25 90 PHE A C 1
ATOM 711 O O . PHE A 1 90 ? -6.600 12.750 -4.973 1.00 73.25 90 PHE A O 1
ATOM 718 N N . ASN A 1 91 ? -5.727 11.303 -6.452 1.00 66.88 91 ASN A N 1
ATOM 719 C CA . ASN A 1 91 ? -6.907 11.228 -7.302 1.00 66.88 91 ASN A CA 1
ATOM 720 C C . ASN A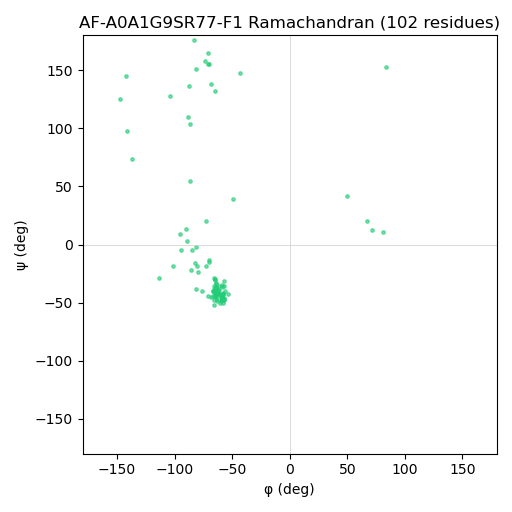 1 91 ? -7.867 10.114 -6.853 1.00 66.88 91 ASN A C 1
ATOM 722 O O . ASN A 1 91 ? -8.280 9.264 -7.635 1.00 66.88 91 ASN A O 1
ATOM 726 N N . LEU A 1 92 ? -8.271 10.153 -5.579 1.00 57.34 92 LEU A N 1
ATOM 727 C CA . LEU A 1 92 ? -9.355 9.328 -5.024 1.00 57.34 92 LEU A CA 1
ATOM 728 C C . LEU A 1 92 ? -10.745 9.797 -5.494 1.00 57.34 92 LEU A C 1
ATOM 730 O O . LEU A 1 92 ? -11.752 9.500 -4.846 1.00 57.34 92 LEU A O 1
ATOM 734 N N . LYS A 1 93 ? -10.826 10.553 -6.598 1.00 46.44 93 LYS A N 1
ATOM 735 C CA . LYS A 1 93 ? -12.106 10.789 -7.255 1.00 46.44 93 LYS A CA 1
ATOM 736 C C . LYS A 1 93 ? -12.597 9.450 -7.773 1.00 46.44 93 LYS A C 1
ATOM 738 O O . LYS A 1 93 ? -11.833 8.675 -8.341 1.00 46.44 93 LYS A O 1
ATOM 743 N N . GLY A 1 94 ? -13.862 9.172 -7.484 1.00 40.06 94 GLY A N 1
ATOM 744 C CA . GLY A 1 94 ? -14.506 7.902 -7.749 1.00 40.06 94 GLY A CA 1
ATOM 745 C C . GLY A 1 94 ? -14.173 7.341 -9.127 1.00 40.06 94 GLY A C 1
ATOM 746 O O . GLY A 1 94 ? -13.982 8.062 -10.104 1.00 40.06 94 GLY A O 1
ATOM 747 N N . THR A 1 95 ? -14.145 6.020 -9.159 1.00 43.31 95 THR A N 1
ATOM 748 C CA . THR A 1 95 ? -14.161 5.086 -10.288 1.00 43.31 95 THR A CA 1
ATOM 749 C C . THR A 1 95 ? -15.267 5.339 -11.337 1.00 43.31 95 THR A C 1
ATOM 751 O O . THR A 1 95 ? -15.842 4.395 -11.862 1.00 43.31 95 THR A O 1
ATOM 754 N N . GLU A 1 96 ? -15.569 6.591 -11.674 1.00 42.09 96 GLU A N 1
ATOM 755 C CA . GLU A 1 96 ? -16.530 7.003 -12.700 1.00 42.09 96 GLU A CA 1
ATOM 756 C C . GLU A 1 96 ? -15.846 7.710 -13.887 1.00 42.09 96 GLU A C 1
ATOM 758 O O . GLU A 1 96 ? -16.295 7.559 -15.020 1.00 42.09 96 GLU A O 1
ATOM 763 N N . GLU A 1 97 ? -14.708 8.396 -13.708 1.00 43.31 97 GLU A N 1
ATOM 764 C CA . GLU A 1 97 ? -14.089 9.153 -14.818 1.00 43.31 97 GLU A CA 1
ATOM 765 C C . GLU A 1 97 ? -13.275 8.297 -15.806 1.00 43.31 97 GLU A C 1
ATOM 767 O O . GLU A 1 97 ? -13.151 8.659 -16.978 1.00 43.31 97 GLU A O 1
ATOM 772 N N . ALA A 1 98 ? -12.775 7.126 -15.396 1.00 39.88 98 ALA A N 1
ATOM 773 C CA . ALA A 1 98 ? -12.021 6.245 -16.297 1.00 39.88 98 ALA A CA 1
ATOM 774 C C . ALA A 1 98 ? -12.907 5.534 -17.344 1.00 39.88 98 ALA A C 1
ATOM 776 O O . ALA A 1 98 ? -12.399 5.104 -18.378 1.00 39.88 98 ALA A O 1
ATOM 777 N N . ALA A 1 99 ? -14.227 5.460 -17.130 1.00 40.78 99 ALA A N 1
ATOM 778 C CA . ALA A 1 99 ? -15.170 4.895 -18.100 1.00 40.78 99 ALA A CA 1
ATOM 779 C C . ALA A 1 99 ? -15.543 5.881 -19.228 1.00 40.78 99 ALA A C 1
ATOM 781 O O . ALA A 1 99 ? -15.996 5.458 -20.289 1.00 40.78 99 ALA A O 1
ATOM 782 N N . SER A 1 100 ? -15.313 7.186 -19.039 1.00 43.12 100 SER A N 1
ATOM 783 C CA . SER A 1 100 ? -15.761 8.224 -19.981 1.00 43.12 100 SER A CA 1
ATOM 784 C C . SER A 1 100 ? -14.821 8.425 -21.183 1.00 43.12 100 SER A C 1
ATOM 786 O O . SER A 1 100 ? -15.220 8.973 -22.203 1.00 43.12 100 SER A O 1
ATOM 788 N N . LYS A 1 101 ? -13.575 7.930 -21.129 1.00 38.81 101 LYS A N 1
ATOM 789 C CA . LYS A 1 101 ? -12.602 8.100 -22.231 1.00 38.81 101 LYS A CA 1
ATOM 790 C C . LYS A 1 101 ? -12.513 6.933 -23.221 1.00 38.81 101 LYS A C 1
ATOM 792 O O . LYS A 1 101 ? -11.625 6.938 -24.063 1.00 38.81 101 LYS A O 1
ATOM 797 N N . THR A 1 102 ? -13.419 5.954 -23.152 1.00 40.53 102 THR A N 1
ATOM 798 C CA . THR A 1 102 ? -13.469 4.857 -24.148 1.00 40.53 102 THR A CA 1
ATOM 799 C C . THR A 1 102 ? -14.463 5.128 -25.291 1.00 40.53 102 THR A C 1
ATOM 801 O O . THR A 1 102 ? -14.495 4.382 -26.261 1.00 40.53 102 THR A O 1
ATOM 804 N N . TYR A 1 103 ? -15.226 6.226 -25.241 1.00 42.41 103 TYR A N 1
ATOM 805 C CA . TYR A 1 103 ? -16.124 6.636 -26.327 1.00 42.41 103 TYR A CA 1
ATOM 806 C C . TYR A 1 103 ? -16.026 8.147 -26.575 1.00 42.41 103 TYR A C 1
ATOM 808 O O . TYR A 1 103 ? -16.916 8.904 -26.193 1.00 42.41 103 TYR A O 1
ATOM 816 N N . ALA A 1 104 ? -14.930 8.585 -27.191 1.00 36.25 104 ALA A N 1
ATOM 817 C CA . ALA A 1 104 ? -14.831 9.882 -27.857 1.00 36.25 104 ALA A CA 1
ATOM 818 C C . ALA A 1 104 ? -13.921 9.755 -29.080 1.00 36.25 104 ALA A C 1
ATOM 820 O O . ALA A 1 104 ? -12.843 9.135 -28.930 1.00 36.25 104 ALA A O 1
#

InterPro domains:
  IPR001387 Cro/C1-type, helix-turn-helix domain [PF01381] (33-89)
  IPR00138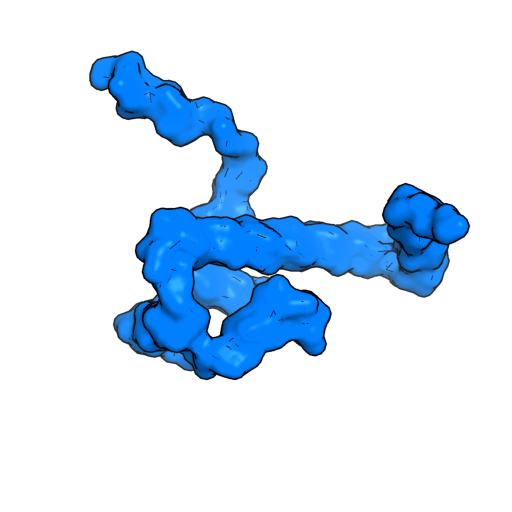7 Cro/C1-type, helix-turn-helix domain [PS50943] (33-92)
  IPR001387 Cro/C1-type, helix-turn-helix domain [SM00530] (32-92)
  IPR001387 Cro/C1-type, helix-turn-helix domain [cd00093] (31-89)
  IPR010982 Lambda repressor-like, DNA-binding domain superfamily [G3DSA:1.10.260.40] (21-90)
  IPR010982 Lambda repressor-like, DNA-binding domain superfamily [SSF47413] (26-93)

Secondary structure (DSSP, 8-state):
---HHHHHHHHHHHH-HHHHHHHHHHHHHHHHHHHHHHHTT--HHHHHHHHHHTT----HHHHHHHHTTSS---HHHHHHHHHHTT--SS----TTGGGGGG--

Solvent-accessible surface area (backbone atoms only — not comparable to full-atom values): 6201 Å² total; per-residue (Å²): 133,87,51,71,69,60,51,51,52,54,48,28,71,73,60,35,65,68,58,38,48,54,52,50,52,50,52,52,53,41,51,50,52,49,50,52,39,55,76,70,70,48,52,58,59,55,48,22,51,45,24,40,76,72,74,47,86,54,56,34,73,55,52,53,32,41,67,69,62,76,43,86,75,56,69,71,56,54,52,49,52,26,58,55,67,76,43,67,86,82,62,74,66,67,98,60,65,80,70,61,75,80,74,124

pLDDT: mean 86.92, std 17.8, range [36.25, 98.69]

Sequence (104 aa):
MKTWRAKKQEISGKLGSERSEVLEITAQLINLIHKRRLELGLTQEQLAARIIERGGNLRQEHIARIETGAVVPRIDTLVTIARALDLDLFNLKGTEEAASKTYA

Organism: NCBI:txid682956

Nearest PDB structures (foldseek):
  7n1n-assembly1_B  TM=8.368E-01  e=2.472E-02  Streptococcus mutans UA159
  6tri-assembly1_A  TM=8.501E-01  e=1.552E-01  Lactococcus phage TP901-1
  3zhm-assembly1_A  TM=7.777E-01  e=1.735E-01  Lactococcus phage TP901-1
  1o4x-assembly1_A  TM=5.868E-01  e=6.025E-02  Homo sapiens
  5d50-assembly2_K  TM=6.509E-01  e=8.249E-01  Salmonella phage SPC32H

Foldseek 3Di:
DDDPVRVLVVVCVVCPVVRSVVVVLLLVLLVVLVVLCVVVVHQLQRLQVLLVVVVHHDHSVRNVCSNVVVDRDDPVVSVSSCVSSVHDSPPVPDPPVVVVPVPD

Radius of gyration: 16.1 Å; Cα contacts (8 Å, |Δi|>4): 65; chains: 1; bounding box: 37×23×50 Å